Protein AF-A0AAV2X7N1-F1 (afdb_monomer)

Secondary structure (DSSP, 8-state):
-HHHHHHHHHHHT--PPP---HHHHHHHHHHB-TT-SSTTSBHHHHHHHHHHHSPPGGGS-SHHHHHHHHHHHHHHHHH-TTS-HHHHHHHHHHHHHHHHHTT--

Nearest PDB structures (foldseek):
  6ks8-assembly1_z  TM=6.909E-01  e=8.939E+00  Saccharomyces cerevisiae S288C
  5dlq-assembly2_A  TM=4.543E-01  e=7.579E+00  Mus musculus
  8oyw-assembly1_A  TM=2.649E-01  e=3.707E+00  synthetic construct

Solvent-accessible surface area (backbone atoms only — not comparable to full-atom values): 5936 Å² total; per-residue (Å²): 116,70,66,60,53,52,50,51,56,50,43,57,61,45,56,82,74,81,57,80,53,68,70,57,36,54,56,51,54,72,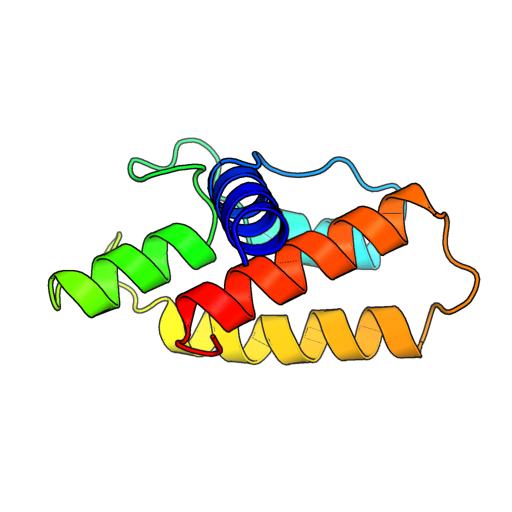41,34,50,87,87,48,93,50,82,47,18,36,44,34,46,44,25,41,48,26,74,74,68,72,51,54,64,93,81,45,78,38,58,67,57,42,55,54,47,40,51,53,40,50,54,48,50,71,76,40,82,82,53,56,71,61,42,50,52,44,45,53,45,52,36,51,37,30,40,43,39,75,66,51,125

Structure (mmCIF, N/CA/C/O backbone):
data_AF-A0AAV2X7N1-F1
#
_entry.id   AF-A0AAV2X7N1-F1
#
loop_
_atom_site.group_PDB
_atom_site.id
_atom_site.type_symbol
_atom_site.label_atom_id
_atom_site.label_alt_id
_atom_site.label_comp_id
_atom_site.label_asym_id
_atom_site.label_entity_id
_atom_site.label_seq_id
_atom_site.pdbx_PDB_ins_code
_atom_site.Cartn_x
_atom_site.Cartn_y
_atom_site.Cartn_z
_atom_site.occupancy
_atom_site.B_iso_or_equiv
_atom_site.auth_seq_id
_atom_site.auth_comp_id
_atom_site.auth_asym_id
_atom_site.auth_atom_id
_atom_site.pdbx_PDB_model_num
ATOM 1 N N . MET A 1 1 ? -12.887 15.901 -8.624 1.00 65.19 1 MET A N 1
ATOM 2 C CA . MET A 1 1 ? -13.299 15.475 -7.264 1.00 65.19 1 MET A CA 1
ATOM 3 C C . MET A 1 1 ? -13.983 14.106 -7.222 1.00 65.19 1 MET A C 1
ATOM 5 O O . MET A 1 1 ? -13.613 13.326 -6.361 1.00 65.19 1 MET A O 1
ATOM 9 N N . GLN A 1 2 ? -14.928 13.763 -8.112 1.00 78.50 2 GLN A N 1
ATOM 10 C CA . GLN A 1 2 ? -15.560 12.422 -8.100 1.00 78.50 2 GLN A CA 1
ATOM 11 C C . GLN A 1 2 ? -14.609 11.285 -8.529 1.00 78.50 2 GLN A C 1
ATOM 13 O O . GLN A 1 2 ? -14.627 10.216 -7.936 1.00 78.50 2 GLN A O 1
ATOM 18 N N . HIS A 1 3 ? -13.731 11.541 -9.503 1.00 80.56 3 HIS A N 1
ATOM 19 C CA . HIS A 1 3 ? -12.777 10.552 -10.022 1.00 80.56 3 HIS A CA 1
ATOM 20 C C . HIS A 1 3 ? -11.742 10.065 -8.993 1.00 80.56 3 HIS A C 1
ATOM 22 O O . HIS A 1 3 ? -11.501 8.869 -8.894 1.00 80.56 3 HIS A O 1
ATOM 28 N N . GLU A 1 4 ? -11.147 10.970 -8.210 1.00 83.50 4 GLU A N 1
ATOM 29 C CA . GLU A 1 4 ? -10.121 10.584 -7.227 1.00 83.50 4 GLU A CA 1
ATOM 30 C C . GLU A 1 4 ? -10.719 9.793 -6.061 1.00 83.50 4 GLU A C 1
ATOM 32 O O . GLU A 1 4 ? -10.199 8.740 -5.714 1.00 83.50 4 GLU A O 1
ATOM 37 N N . ARG A 1 5 ? -11.903 10.190 -5.573 1.00 85.56 5 ARG A N 1
ATOM 38 C CA . ARG A 1 5 ? -12.646 9.395 -4.584 1.00 85.56 5 ARG A CA 1
ATOM 39 C C . ARG A 1 5 ? -12.951 7.986 -5.079 1.00 85.56 5 ARG A C 1
ATOM 41 O O . ARG A 1 5 ? -12.795 7.030 -4.331 1.00 85.56 5 ARG A O 1
ATOM 48 N N . TYR A 1 6 ? -13.350 7.856 -6.343 1.00 88.06 6 TYR A N 1
ATOM 49 C CA . TYR A 1 6 ? -13.605 6.548 -6.934 1.00 88.06 6 TYR A CA 1
ATOM 50 C C . TYR A 1 6 ? -12.343 5.672 -6.951 1.00 88.06 6 TYR A C 1
ATOM 52 O O . TYR A 1 6 ? -12.408 4.498 -6.596 1.00 88.06 6 TYR A O 1
ATOM 60 N N . LYS A 1 7 ? -11.177 6.236 -7.288 1.00 90.19 7 LYS A N 1
ATOM 61 C CA . LYS A 1 7 ? -9.905 5.501 -7.205 1.00 90.19 7 LYS A CA 1
ATOM 62 C C . LYS A 1 7 ? -9.568 5.086 -5.778 1.00 90.19 7 LYS A C 1
ATOM 64 O O . LYS A 1 7 ? -9.121 3.963 -5.578 1.00 90.19 7 LYS A O 1
ATOM 69 N N . ASP A 1 8 ? -9.787 5.955 -4.798 1.00 90.56 8 ASP A N 1
ATOM 70 C CA . ASP A 1 8 ? -9.518 5.633 -3.395 1.00 90.56 8 ASP A CA 1
ATOM 71 C C . ASP A 1 8 ? -10.404 4.490 -2.895 1.00 90.56 8 ASP A C 1
ATOM 73 O O . ASP A 1 8 ? -9.917 3.571 -2.242 1.00 90.56 8 ASP A O 1
ATOM 77 N N . GLU A 1 9 ? -11.684 4.487 -3.271 1.00 90.81 9 GLU A N 1
ATOM 78 C CA . GLU A 1 9 ? -12.595 3.381 -2.968 1.00 90.81 9 GLU A CA 1
ATOM 79 C C . GLU A 1 9 ? -12.152 2.067 -3.623 1.00 90.81 9 GLU A C 1
ATOM 81 O O . GLU A 1 9 ? -12.279 0.999 -3.017 1.00 90.81 9 GLU A O 1
ATOM 86 N N . LEU A 1 10 ? -11.634 2.125 -4.854 1.00 92.69 10 LEU A N 1
ATOM 87 C CA . LEU A 1 10 ? -11.089 0.951 -5.534 1.00 92.69 10 LEU A CA 1
ATOM 88 C C . LEU A 1 10 ? -9.826 0.432 -4.845 1.00 92.69 10 LEU A C 1
ATOM 90 O O . LEU A 1 10 ? -9.712 -0.775 -4.646 1.00 92.69 10 LEU A O 1
ATOM 94 N N . ARG A 1 11 ? -8.911 1.322 -4.444 1.00 93.25 11 ARG A N 1
ATOM 95 C CA . ARG A 1 11 ? -7.692 0.960 -3.701 1.00 93.25 11 ARG A CA 1
ATOM 96 C C . ARG A 1 11 ? -8.026 0.310 -2.368 1.00 93.25 11 ARG A C 1
ATOM 98 O O . ARG A 1 11 ? -7.483 -0.743 -2.063 1.00 93.25 11 ARG A O 1
ATOM 105 N N . GLN A 1 12 ? -8.985 0.870 -1.638 1.00 91.31 12 GLN A N 1
ATOM 106 C CA . GLN A 1 12 ? -9.433 0.308 -0.369 1.00 91.31 12 GLN A CA 1
ATOM 107 C C . GLN A 1 12 ? -9.994 -1.117 -0.527 1.00 91.31 12 GLN A C 1
ATOM 109 O O . GLN A 1 12 ? -9.788 -1.975 0.326 1.00 91.31 12 GLN A O 1
ATOM 114 N N . LYS A 1 13 ? -10.717 -1.385 -1.620 1.00 90.25 13 LYS A N 1
ATOM 115 C CA . LYS A 1 13 ? -11.287 -2.712 -1.913 1.00 90.25 13 LYS A CA 1
ATOM 116 C C . LYS A 1 13 ? -10.294 -3.657 -2.592 1.00 90.25 13 LYS A C 1
ATOM 118 O O . LYS A 1 13 ? -10.641 -4.811 -2.848 1.00 90.25 13 LYS A O 1
ATOM 123 N N . MET A 1 14 ? -9.092 -3.184 -2.915 1.00 90.50 14 MET A N 1
ATOM 124 C CA . MET A 1 14 ? -8.094 -3.961 -3.630 1.00 90.50 14 MET A CA 1
ATOM 125 C C . MET A 1 14 ? -7.596 -5.097 -2.736 1.00 90.50 14 MET A C 1
ATOM 127 O O . MET A 1 14 ? -7.050 -4.877 -1.654 1.00 90.50 14 MET A O 1
ATOM 131 N N . GLY A 1 15 ? -7.776 -6.330 -3.209 1.00 89.75 15 GLY A N 1
ATOM 132 C CA . GLY A 1 15 ? -7.128 -7.489 -2.609 1.00 89.75 15 GLY A CA 1
ATOM 133 C C . GLY A 1 15 ? -5.607 -7.407 -2.742 1.00 89.75 15 GLY A C 1
ATOM 134 O O . GLY A 1 15 ? -5.057 -6.476 -3.326 1.00 89.75 15 GLY A O 1
ATOM 135 N N . LYS A 1 16 ? -4.912 -8.411 -2.216 1.00 93.25 16 LYS A N 1
ATOM 136 C CA . LYS A 1 16 ? -3.458 -8.497 -2.342 1.00 93.25 16 LYS A CA 1
ATOM 137 C C . LYS A 1 16 ? -3.040 -8.443 -3.826 1.00 93.25 16 LYS A C 1
ATOM 139 O O . LYS A 1 16 ? -3.446 -9.341 -4.567 1.00 93.25 16 LYS A O 1
ATOM 144 N N . PRO A 1 17 ? -2.256 -7.441 -4.262 1.00 93.69 17 PRO A N 1
ATOM 145 C CA . PRO A 1 17 ? -1.807 -7.365 -5.645 1.00 93.69 17 PRO A CA 1
ATOM 146 C C . PRO A 1 17 ? -0.788 -8.467 -5.948 1.00 93.69 17 PRO A C 1
ATOM 148 O O . PRO A 1 17 ? -0.030 -8.886 -5.069 1.00 93.69 17 PRO A O 1
ATOM 151 N N . ASP A 1 18 ? -0.775 -8.920 -7.200 1.00 93.25 18 ASP A N 1
ATOM 152 C CA . ASP A 1 18 ? 0.254 -9.825 -7.705 1.00 93.25 18 ASP A CA 1
ATOM 153 C C . ASP A 1 18 ? 1.462 -9.014 -8.180 1.00 93.25 18 ASP A C 1
ATOM 155 O O . ASP A 1 18 ? 1.299 -8.012 -8.880 1.00 93.25 18 ASP A O 1
ATOM 159 N N . VAL A 1 19 ? 2.657 -9.419 -7.753 1.00 96.44 19 VAL A N 1
ATOM 160 C CA . VAL A 1 19 ? 3.912 -8.702 -8.011 1.00 96.44 19 VAL A CA 1
ATOM 161 C C . VAL A 1 19 ? 5.039 -9.683 -8.301 1.00 96.44 19 VAL A C 1
ATOM 163 O O . VAL A 1 19 ? 5.102 -10.772 -7.723 1.00 96.44 19 VAL A O 1
ATOM 166 N N . THR A 1 20 ? 5.943 -9.289 -9.194 1.00 96.06 20 THR A N 1
ATOM 167 C CA . THR A 1 20 ? 7.037 -10.136 -9.682 1.00 96.06 20 THR A CA 1
ATOM 168 C C . THR A 1 20 ? 8.360 -9.876 -8.972 1.00 96.06 20 THR A C 1
ATOM 170 O O . THR A 1 20 ? 9.122 -10.818 -8.744 1.00 96.06 20 THR A O 1
ATOM 173 N N . ASP A 1 21 ? 8.631 -8.628 -8.575 1.00 97.75 21 ASP A N 1
ATOM 174 C CA . ASP A 1 21 ? 9.812 -8.291 -7.782 1.00 97.75 21 ASP A CA 1
ATOM 175 C C . ASP A 1 21 ? 9.750 -8.932 -6.390 1.00 97.75 21 ASP A C 1
ATOM 177 O O . ASP A 1 21 ? 8.780 -8.775 -5.646 1.00 97.75 21 ASP A O 1
ATOM 181 N N . SER A 1 22 ? 10.807 -9.649 -6.010 1.00 96.62 22 SER A N 1
ATOM 182 C CA . SER A 1 22 ? 10.840 -10.415 -4.762 1.00 96.62 22 SER A CA 1
ATOM 183 C C . SER A 1 22 ? 10.848 -9.526 -3.516 1.00 96.62 22 SER A C 1
ATOM 185 O O . SER A 1 22 ? 10.233 -9.882 -2.509 1.00 96.62 22 SER A O 1
ATOM 187 N N . ASN A 1 23 ? 11.491 -8.355 -3.575 1.00 96.38 23 ASN A N 1
ATOM 188 C CA . ASN A 1 23 ? 11.502 -7.412 -2.458 1.00 96.38 23 ASN A CA 1
ATOM 189 C C . ASN A 1 23 ? 10.122 -6.782 -2.271 1.00 96.38 23 ASN A C 1
ATOM 191 O O . ASN A 1 23 ? 9.614 -6.750 -1.148 1.00 96.38 23 ASN A O 1
ATOM 195 N N . LEU A 1 24 ? 9.488 -6.349 -3.364 1.00 97.75 24 LEU A N 1
ATOM 196 C CA . LEU A 1 24 ? 8.119 -5.849 -3.329 1.00 97.75 24 LEU A CA 1
ATOM 197 C C . LEU A 1 24 ? 7.160 -6.926 -2.833 1.00 97.75 24 LEU A C 1
ATOM 199 O O . LEU A 1 24 ? 6.327 -6.657 -1.972 1.00 97.75 24 LEU A O 1
ATOM 203 N N . LYS A 1 25 ? 7.314 -8.165 -3.305 1.00 96.88 25 LYS A N 1
ATOM 204 C CA . LYS A 1 25 ? 6.495 -9.291 -2.862 1.00 96.88 25 LYS A CA 1
ATOM 205 C C . LYS A 1 25 ? 6.545 -9.471 -1.350 1.00 96.88 25 LYS A C 1
ATOM 207 O O . LYS A 1 25 ? 5.499 -9.648 -0.739 1.00 96.88 25 LYS A O 1
ATOM 212 N N . ASN A 1 26 ? 7.722 -9.378 -0.735 1.00 96.12 26 ASN A N 1
ATOM 213 C CA . ASN A 1 26 ? 7.853 -9.491 0.719 1.00 96.12 26 ASN A CA 1
ATOM 214 C C . ASN A 1 26 ? 7.120 -8.359 1.457 1.00 96.12 26 ASN A C 1
ATOM 216 O O . ASN A 1 26 ? 6.457 -8.611 2.464 1.00 96.12 26 ASN A O 1
ATOM 220 N N . ILE A 1 27 ? 7.194 -7.130 0.936 1.00 96.62 27 ILE A N 1
ATOM 221 C CA . ILE A 1 27 ? 6.451 -5.982 1.475 1.00 96.62 27 ILE A CA 1
ATOM 222 C C . ILE A 1 27 ? 4.937 -6.229 1.376 1.00 96.62 27 ILE A C 1
ATOM 224 O O . ILE A 1 27 ? 4.213 -6.091 2.363 1.00 96.62 27 ILE A O 1
ATOM 228 N N . ILE A 1 28 ? 4.456 -6.638 0.200 1.00 96.25 28 ILE A N 1
ATOM 229 C CA . ILE A 1 28 ? 3.037 -6.915 -0.052 1.00 96.25 28 ILE A CA 1
ATOM 230 C C . ILE A 1 28 ? 2.539 -8.094 0.796 1.00 96.25 28 ILE A C 1
ATOM 232 O O . ILE A 1 28 ? 1.461 -8.026 1.382 1.00 96.25 28 ILE A O 1
ATOM 236 N N . ASP A 1 29 ? 3.317 -9.166 0.911 1.00 94.00 29 ASP A N 1
ATOM 237 C CA . ASP A 1 29 ? 2.974 -10.336 1.718 1.00 94.00 29 ASP A CA 1
ATOM 238 C C . ASP A 1 29 ? 2.780 -9.975 3.200 1.00 94.00 29 ASP A C 1
ATOM 240 O O . ASP A 1 29 ? 1.867 -10.503 3.832 1.00 94.00 29 ASP A O 1
ATOM 244 N N . ASP A 1 30 ? 3.586 -9.066 3.759 1.00 93.50 30 ASP A N 1
ATOM 245 C CA . ASP A 1 30 ? 3.418 -8.646 5.154 1.00 93.50 30 ASP A CA 1
ATOM 246 C C . ASP A 1 30 ? 2.250 -7.660 5.340 1.00 93.50 30 ASP A C 1
ATOM 248 O O . ASP A 1 30 ? 1.615 -7.627 6.402 1.00 93.50 30 ASP A O 1
ATOM 252 N N . LEU A 1 31 ? 1.930 -6.865 4.316 1.00 93.94 31 LEU A N 1
ATOM 253 C CA . LEU A 1 31 ? 0.820 -5.910 4.349 1.00 93.94 31 LEU A CA 1
ATOM 254 C C . LEU A 1 31 ? -0.561 -6.567 4.247 1.00 93.94 31 LEU A C 1
ATOM 256 O O . LEU A 1 31 ? -1.529 -5.971 4.731 1.00 93.94 31 LEU A O 1
ATOM 260 N N . TYR A 1 32 ? -0.650 -7.774 3.684 1.00 92.62 32 TYR A N 1
ATOM 261 C CA . TYR A 1 32 ? -1.901 -8.503 3.467 1.00 92.62 32 TYR A CA 1
ATOM 262 C C . TYR A 1 32 ? -1.911 -9.837 4.212 1.00 92.62 32 TYR A C 1
ATOM 264 O O . TYR A 1 32 ? -1.158 -10.758 3.896 1.00 92.62 32 TYR A O 1
ATOM 272 N N . ARG A 1 33 ? -2.822 -9.989 5.178 1.00 81.75 33 ARG A N 1
ATOM 273 C CA . ARG A 1 33 ? -2.949 -11.249 5.923 1.00 81.75 33 ARG A CA 1
ATOM 274 C C . ARG A 1 33 ? -3.914 -12.214 5.229 1.00 81.75 33 ARG A C 1
ATOM 276 O O . ARG A 1 33 ? -5.033 -11.812 4.909 1.00 81.75 33 ARG A O 1
ATOM 283 N N . PRO A 1 34 ? -3.561 -13.505 5.089 1.00 70.69 34 PRO A N 1
ATOM 284 C CA . PRO A 1 34 ? -4.547 -14.511 4.719 1.00 70.69 34 PRO A CA 1
ATOM 285 C C . PRO A 1 34 ? -5.618 -14.612 5.819 1.00 70.69 34 PRO A C 1
ATOM 287 O O . PRO A 1 34 ? -5.298 -14.592 7.009 1.00 70.69 34 PRO A O 1
ATOM 290 N N . ASN A 1 35 ? -6.888 -14.737 5.419 1.00 70.31 35 ASN A N 1
ATOM 291 C CA . ASN A 1 35 ? -8.053 -14.896 6.308 1.00 70.31 35 ASN A CA 1
ATOM 292 C C . ASN A 1 35 ? -8.340 -13.711 7.248 1.00 70.31 35 ASN A C 1
ATOM 294 O O . ASN A 1 35 ? -8.806 -13.898 8.377 1.00 70.31 35 ASN A O 1
ATOM 298 N N . ALA A 1 36 ? -8.056 -12.485 6.814 1.00 70.12 36 ALA A N 1
ATOM 299 C CA . ALA A 1 36 ? -8.435 -11.311 7.585 1.00 70.12 36 ALA A CA 1
ATOM 300 C C . ALA A 1 36 ? -9.961 -11.215 7.771 1.00 70.12 36 ALA A C 1
ATOM 302 O O . ALA A 1 36 ? -10.739 -11.542 6.879 1.00 70.12 36 ALA A O 1
ATOM 303 N N . LYS A 1 37 ? -10.383 -10.746 8.950 1.00 67.50 37 LYS A N 1
ATOM 304 C CA . LYS A 1 37 ? -11.802 -10.616 9.328 1.00 67.50 37 LYS A CA 1
ATOM 305 C C . LYS A 1 37 ? -12.412 -9.256 8.970 1.00 67.50 37 LYS A C 1
ATOM 307 O O . LYS A 1 37 ? -13.606 -9.064 9.170 1.00 67.50 37 LYS A O 1
ATOM 312 N N . VAL A 1 38 ? -11.594 -8.311 8.503 1.00 68.00 38 VAL A N 1
ATOM 313 C CA . VAL A 1 38 ? -11.977 -6.914 8.258 1.00 68.00 38 VAL A CA 1
ATOM 314 C C . VAL A 1 38 ? -11.504 -6.494 6.868 1.00 68.00 38 VAL A C 1
ATOM 316 O O . VAL A 1 38 ? -10.323 -6.640 6.551 1.00 68.00 38 VAL A O 1
ATOM 319 N N . GLY A 1 39 ? -12.430 -5.951 6.073 1.00 78.81 39 GLY A N 1
ATOM 320 C CA . GLY A 1 39 ? -12.147 -5.340 4.772 1.00 78.81 39 GLY A CA 1
ATOM 321 C C . GLY A 1 39 ? -11.499 -6.286 3.757 1.00 78.81 39 GLY A C 1
ATOM 322 O O . GLY A 1 39 ? -11.839 -7.465 3.677 1.00 78.81 39 GLY A O 1
ATOM 323 N N . SER A 1 40 ? -10.554 -5.748 2.989 1.00 80.31 40 SER A N 1
ATOM 324 C CA . SER A 1 40 ? -9.706 -6.449 2.011 1.00 80.31 40 SER A CA 1
ATOM 325 C C . SER A 1 40 ? -8.647 -7.360 2.649 1.00 80.31 40 SER A C 1
ATOM 327 O O . SER A 1 40 ? -7.973 -8.126 1.959 1.00 80.31 40 SER A O 1
ATOM 329 N N . GLY A 1 41 ? -8.467 -7.260 3.968 1.00 83.12 41 GLY A N 1
ATOM 330 C CA . GLY A 1 41 ? -7.371 -7.886 4.699 1.00 83.12 41 GLY A CA 1
ATOM 331 C C . GLY A 1 41 ? -6.032 -7.166 4.612 1.00 83.12 41 GLY A C 1
ATOM 332 O O . GLY A 1 41 ? -5.014 -7.722 5.041 1.00 83.12 41 GLY A O 1
ATOM 333 N N . SER A 1 42 ? -6.038 -5.937 4.093 1.00 90.81 42 SER A N 1
ATOM 334 C CA . SER A 1 42 ? -4.886 -5.048 4.090 1.00 90.81 42 SER A CA 1
ATOM 335 C C . SER A 1 42 ? -4.634 -4.428 5.469 1.00 90.81 42 SER A C 1
ATOM 337 O O . SER A 1 42 ? -5.525 -4.265 6.310 1.00 90.81 42 SER A O 1
ATOM 339 N N . THR A 1 43 ? -3.390 -4.014 5.690 1.00 92.94 43 THR A N 1
ATOM 340 C CA . THR A 1 43 ? -3.013 -3.189 6.845 1.00 92.94 43 THR A CA 1
ATOM 341 C C . THR A 1 43 ? -3.738 -1.837 6.833 1.00 92.94 43 THR A C 1
ATOM 343 O O . THR A 1 43 ? -4.042 -1.311 7.901 1.00 92.94 43 THR A O 1
ATOM 346 N N . ALA A 1 44 ? -4.070 -1.291 5.660 1.00 94.06 44 ALA A N 1
ATOM 3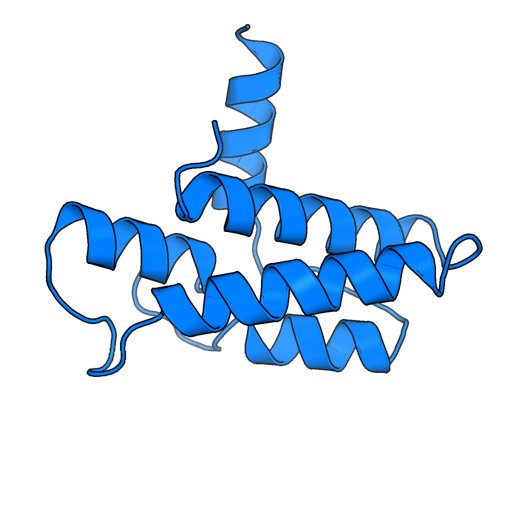47 C CA . ALA A 1 44 ? -4.781 -0.020 5.543 1.00 94.06 44 ALA A CA 1
ATOM 348 C C . ALA A 1 44 ? -6.208 -0.105 6.115 1.00 94.06 44 ALA A C 1
ATOM 350 O O . ALA A 1 44 ? -6.628 0.774 6.867 1.00 94.06 44 ALA A O 1
ATOM 351 N N . ASP A 1 45 ? -6.937 -1.191 5.839 1.00 92.19 45 ASP A N 1
ATOM 352 C CA . ASP A 1 45 ? -8.269 -1.406 6.415 1.00 92.19 45 ASP A CA 1
ATOM 353 C C . ASP A 1 45 ? -8.224 -1.622 7.926 1.00 92.19 45 ASP A C 1
ATOM 355 O O . ASP A 1 45 ? -9.079 -1.102 8.647 1.00 92.19 45 ASP A O 1
ATOM 359 N N . ALA A 1 46 ? -7.201 -2.323 8.424 1.00 91.81 46 ALA A N 1
ATOM 360 C CA . ALA A 1 46 ? -6.982 -2.436 9.861 1.00 91.81 46 ALA A CA 1
ATOM 361 C C . ALA A 1 46 ? -6.754 -1.053 10.492 1.00 91.81 46 ALA A C 1
ATOM 363 O O . ALA A 1 46 ? -7.416 -0.726 11.469 1.00 91.81 46 ALA A O 1
ATOM 364 N N . VAL A 1 47 ? -5.908 -0.201 9.902 1.00 93.38 47 VAL A N 1
ATOM 365 C CA . VAL A 1 47 ? -5.692 1.175 10.385 1.00 93.38 47 VAL A CA 1
ATOM 366 C C . VAL A 1 47 ? -6.989 1.979 10.408 1.00 93.38 47 VAL A C 1
ATOM 368 O O . VAL A 1 47 ? -7.291 2.608 11.419 1.00 93.38 47 VAL A O 1
ATOM 371 N N . ARG A 1 48 ? -7.790 1.936 9.336 1.00 93.38 48 ARG A N 1
ATOM 372 C CA . ARG A 1 48 ? -9.083 2.639 9.297 1.00 93.38 48 ARG A CA 1
ATOM 373 C C . ARG A 1 48 ? -10.014 2.173 10.413 1.00 93.38 48 ARG A C 1
ATOM 375 O O . ARG A 1 48 ? -10.626 3.010 11.070 1.00 93.38 48 ARG A O 1
ATOM 382 N N . TYR A 1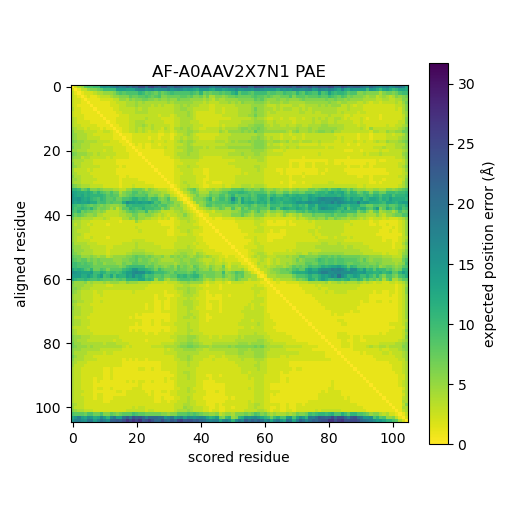 49 ? -10.099 0.861 10.645 1.00 91.69 49 TYR A N 1
ATOM 383 C CA . TYR A 1 49 ? -10.896 0.298 11.736 1.00 91.69 49 TYR A CA 1
ATOM 384 C C . TYR A 1 49 ? -10.398 0.777 13.104 1.00 91.69 49 TYR A C 1
ATOM 386 O O . TYR A 1 49 ? -11.196 1.241 13.918 1.00 91.69 49 TYR A O 1
ATOM 394 N N . GLU A 1 50 ? -9.089 0.712 13.350 1.00 91.69 50 GLU A N 1
ATOM 395 C CA . GLU A 1 50 ? -8.487 1.113 14.627 1.00 91.69 50 GLU A CA 1
ATOM 396 C C . GLU A 1 50 ? -8.679 2.600 14.918 1.00 91.69 50 GLU A C 1
ATOM 398 O O . GLU A 1 50 ? -9.006 2.971 16.043 1.00 91.69 50 GLU A O 1
ATOM 403 N N . LEU A 1 51 ? -8.524 3.457 13.907 1.00 90.81 51 LEU A N 1
ATOM 404 C CA . LEU A 1 51 ? -8.740 4.895 14.050 1.00 90.81 51 LEU A CA 1
ATOM 405 C C . LEU A 1 51 ? -10.221 5.244 14.248 1.00 90.81 51 LEU A C 1
ATOM 407 O O . LEU A 1 51 ? -10.526 6.190 14.969 1.00 90.81 51 LEU A O 1
ATOM 411 N N . ALA A 1 52 ? -11.138 4.493 13.631 1.00 90.06 52 ALA A 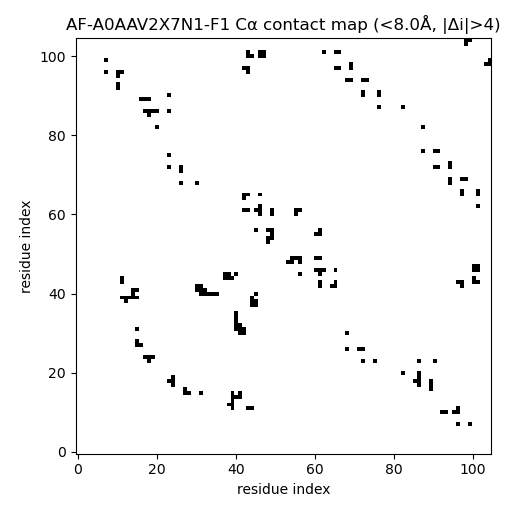N 1
ATOM 412 C CA . ALA A 1 52 ? -12.575 4.732 13.754 1.00 90.06 52 ALA A CA 1
ATOM 413 C C . ALA A 1 52 ? -13.160 4.241 15.088 1.00 90.06 52 ALA A C 1
ATOM 415 O O . ALA A 1 52 ? -14.079 4.861 15.618 1.00 90.06 52 ALA A O 1
ATOM 416 N N . THR A 1 53 ? -12.658 3.122 15.616 1.00 89.94 53 THR A N 1
ATOM 417 C CA . THR A 1 53 ? -13.234 2.445 16.793 1.00 89.94 53 THR A CA 1
ATOM 418 C C . THR A 1 53 ? -12.420 2.639 18.070 1.00 89.94 53 THR A C 1
ATOM 420 O O . THR A 1 53 ? -12.953 2.489 19.166 1.00 89.94 53 THR A O 1
ATOM 423 N N . GLY A 1 54 ? -11.125 2.944 17.950 1.00 86.56 54 GLY A N 1
ATOM 424 C CA . GLY A 1 54 ? -10.166 2.883 19.055 1.00 86.56 54 GLY A CA 1
ATOM 425 C C . GLY A 1 54 ? -9.757 1.456 19.454 1.00 86.56 54 GLY A C 1
ATOM 426 O O . GLY A 1 54 ? -8.895 1.287 20.319 1.00 86.56 54 GLY A O 1
ATOM 427 N N . GLU A 1 55 ? -10.335 0.421 18.838 1.00 87.12 55 GLU A N 1
ATOM 428 C CA . GLU A 1 55 ? -10.032 -0.983 19.115 1.00 87.12 55 GLU A CA 1
ATOM 429 C C . GLU A 1 55 ? -8.910 -1.499 18.217 1.00 87.12 55 GLU A C 1
ATOM 431 O O . GLU A 1 55 ? -8.852 -1.161 17.043 1.00 87.12 55 GLU A O 1
ATOM 436 N N . LYS A 1 56 ? -8.049 -2.384 18.733 1.00 84.75 56 LYS A N 1
ATOM 437 C CA . LYS A 1 56 ? -6.952 -2.993 17.960 1.00 84.75 56 LYS A CA 1
ATOM 438 C C . LYS A 1 56 ? -7.404 -4.253 17.231 1.00 84.75 56 LYS A C 1
ATOM 440 O O . LYS A 1 56 ? -7.911 -5.184 17.862 1.00 84.75 56 LYS A O 1
ATOM 445 N N . VAL A 1 57 ? -7.101 -4.364 15.939 1.00 81.25 57 VAL A N 1
ATOM 446 C CA . VAL A 1 57 ? -7.380 -5.595 15.184 1.00 81.25 57 VAL A CA 1
ATOM 447 C C . VAL A 1 57 ? -6.361 -6.669 15.586 1.00 81.25 57 VAL A C 1
ATOM 449 O O . VAL A 1 57 ? -5.154 -6.471 15.512 1.00 81.25 57 VAL A O 1
ATOM 452 N N . GLY A 1 58 ? -6.814 -7.828 16.071 1.00 74.62 58 GLY A N 1
ATOM 453 C CA . GLY A 1 58 ? -5.905 -8.920 16.464 1.00 74.62 58 GLY A CA 1
ATOM 454 C C . GLY A 1 58 ? -4.938 -8.576 17.612 1.00 74.62 58 GLY A C 1
ATOM 455 O O . GLY A 1 58 ? -3.880 -9.195 17.727 1.00 74.62 58 GLY A O 1
ATOM 456 N N . GLY A 1 59 ? -5.272 -7.580 18.444 1.00 72.44 59 GLY A N 1
ATOM 457 C CA . GLY A 1 59 ? -4.516 -7.212 19.648 1.00 72.44 59 GLY A CA 1
ATOM 458 C C . GLY A 1 59 ? -3.235 -6.398 19.417 1.00 72.44 59 GLY A C 1
ATOM 459 O O . GLY A 1 59 ? -2.545 -6.074 20.384 1.00 72.44 59 GLY A O 1
ATOM 460 N N . ARG A 1 60 ? -2.905 -6.029 18.172 1.00 77.00 60 ARG A N 1
ATOM 461 C CA . ARG A 1 60 ? -1.740 -5.190 17.829 1.00 77.00 60 ARG A CA 1
ATOM 462 C C . ARG A 1 60 ? -2.198 -3.958 17.063 1.00 77.00 60 ARG A C 1
ATOM 464 O O . ARG A 1 60 ? -3.121 -4.070 16.277 1.00 77.00 60 ARG A O 1
ATOM 471 N N . GLY A 1 61 ? -1.549 -2.816 17.294 1.00 77.19 61 GLY A N 1
ATOM 472 C CA . GLY A 1 61 ? -1.819 -1.599 16.526 1.00 77.19 61 GLY A CA 1
ATOM 473 C C . GLY A 1 61 ? -1.163 -1.656 15.146 1.00 77.19 61 GLY A C 1
ATOM 474 O O . GLY A 1 61 ? -0.001 -2.050 15.032 1.00 77.19 61 GLY A O 1
ATOM 475 N N . HIS A 1 62 ? -1.893 -1.245 14.117 1.00 91.62 62 HIS A N 1
ATOM 476 C CA . HIS A 1 62 ? -1.488 -1.261 12.713 1.00 91.62 62 HIS A CA 1
ATOM 477 C C . HIS A 1 62 ? -0.974 0.098 12.217 1.00 91.62 62 HIS A C 1
ATOM 479 O O . HIS A 1 62 ? -0.307 0.144 11.188 1.00 91.62 62 HIS A O 1
ATOM 485 N N . VAL A 1 63 ? -1.205 1.190 12.958 1.00 92.12 63 VAL A N 1
ATOM 486 C CA . VAL A 1 63 ? -0.774 2.553 12.576 1.00 92.12 63 VAL A CA 1
ATOM 487 C C . VAL A 1 63 ? 0.740 2.647 12.361 1.00 92.12 63 VAL A C 1
ATOM 489 O O . VAL A 1 63 ? 1.178 3.104 11.309 1.00 92.12 63 VAL A O 1
ATOM 492 N N . LEU A 1 64 ? 1.547 2.174 13.320 1.00 91.75 64 LEU A N 1
ATOM 493 C CA . LEU A 1 64 ? 3.015 2.205 13.204 1.00 91.75 64 LEU A CA 1
ATOM 494 C C . LEU A 1 64 ? 3.495 1.377 12.007 1.00 91.75 64 LEU A C 1
ATOM 496 O O . LEU A 1 64 ? 4.303 1.842 11.210 1.00 91.75 64 LEU A O 1
ATOM 500 N N . LYS A 1 65 ? 2.913 0.186 11.825 1.00 92.19 65 LYS A N 1
ATOM 501 C CA . LYS A 1 65 ? 3.212 -0.681 10.682 1.00 92.19 65 LYS A CA 1
ATOM 502 C C . LYS A 1 65 ? 2.902 0.017 9.352 1.00 92.19 65 LYS A C 1
ATOM 504 O O . LYS A 1 65 ? 3.722 -0.023 8.443 1.00 92.19 65 LYS A O 1
ATOM 509 N N . ALA A 1 66 ? 1.757 0.687 9.234 1.00 95.00 66 ALA A N 1
ATOM 510 C CA . ALA A 1 66 ? 1.408 1.437 8.030 1.00 95.00 66 ALA A CA 1
ATOM 511 C C . ALA A 1 66 ? 2.380 2.595 7.753 1.00 95.00 66 ALA A C 1
ATOM 513 O O . ALA A 1 66 ? 2.737 2.821 6.597 1.00 95.00 66 ALA A O 1
ATOM 514 N N . GLN A 1 67 ? 2.846 3.301 8.787 1.00 95.38 67 GLN A N 1
ATOM 515 C CA . GLN A 1 67 ? 3.837 4.370 8.630 1.00 95.38 67 GLN A CA 1
ATOM 516 C C . GLN A 1 67 ? 5.178 3.830 8.126 1.00 95.38 67 GLN A C 1
ATOM 518 O O . GLN A 1 67 ? 5.755 4.390 7.195 1.00 95.38 67 GLN A O 1
ATOM 523 N N . ASP A 1 68 ? 5.656 2.727 8.699 1.00 95.94 68 ASP A N 1
ATOM 524 C CA . ASP A 1 68 ? 6.921 2.117 8.290 1.00 95.94 68 ASP A CA 1
ATOM 525 C C . ASP A 1 68 ? 6.855 1.597 6.850 1.00 95.94 68 ASP A C 1
ATOM 527 O O . ASP A 1 68 ? 7.755 1.862 6.052 1.00 95.94 68 ASP A O 1
ATOM 531 N N . TYR A 1 69 ? 5.752 0.948 6.472 1.00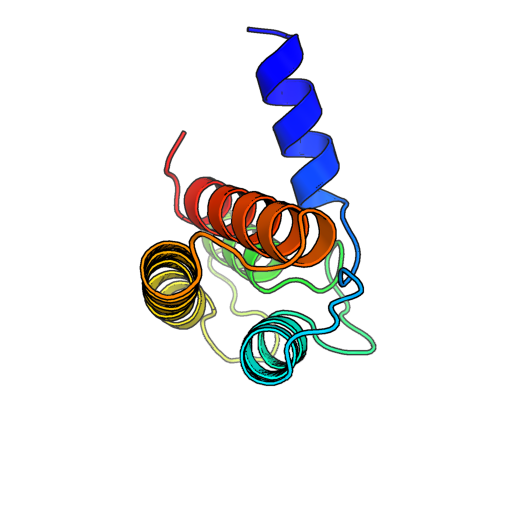 97.06 69 TYR A N 1
ATOM 532 C CA . TYR A 1 69 ? 5.579 0.451 5.108 1.00 97.06 69 TYR A CA 1
ATOM 533 C C . TYR A 1 69 ? 5.289 1.536 4.073 1.00 97.06 69 TYR A C 1
ATOM 535 O O . TYR A 1 69 ? 5.661 1.363 2.916 1.00 97.06 69 TYR A O 1
ATOM 543 N N . THR A 1 70 ? 4.715 2.674 4.471 1.00 97.38 70 THR A N 1
ATOM 544 C CA . THR A 1 70 ? 4.644 3.865 3.608 1.00 97.38 70 THR A CA 1
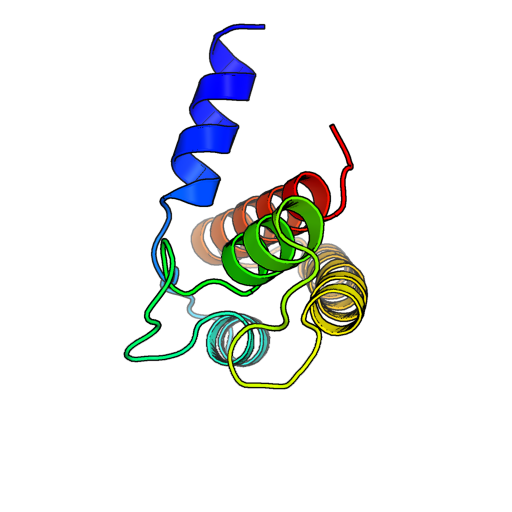ATOM 545 C C . THR A 1 70 ? 6.053 4.293 3.192 1.00 97.38 70 THR A C 1
ATOM 547 O O . THR A 1 70 ? 6.308 4.513 2.010 1.00 97.38 70 THR A O 1
ATOM 550 N N . ARG A 1 71 ? 6.999 4.348 4.143 1.00 97.69 71 ARG A N 1
ATOM 551 C CA . ARG A 1 71 ? 8.402 4.672 3.839 1.00 97.69 71 ARG A CA 1
ATOM 552 C C . ARG A 1 71 ? 9.059 3.582 2.994 1.00 97.69 71 ARG A C 1
ATOM 554 O O . ARG A 1 71 ? 9.703 3.897 2.006 1.00 97.69 71 ARG A O 1
ATOM 561 N N . ALA A 1 72 ? 8.853 2.309 3.335 1.00 97.75 72 ALA A N 1
ATOM 562 C CA . ALA A 1 72 ? 9.449 1.196 2.596 1.00 97.75 72 ALA A CA 1
ATOM 563 C C . ALA A 1 72 ? 8.984 1.128 1.129 1.00 97.75 72 ALA A C 1
ATOM 565 O O . ALA A 1 72 ? 9.792 0.851 0.245 1.00 97.75 72 ALA A O 1
ATOM 566 N N . LEU A 1 73 ? 7.701 1.393 0.859 1.00 98.19 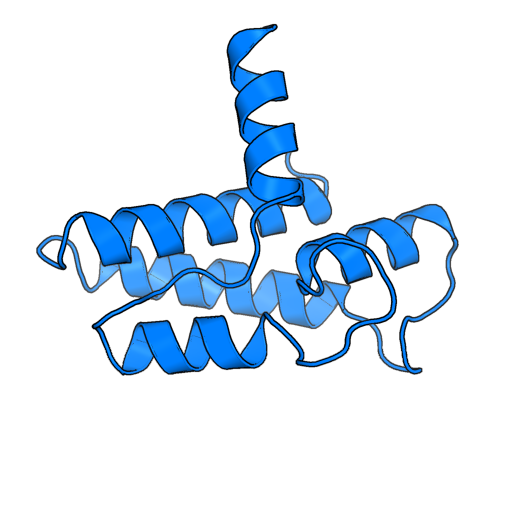73 LEU A N 1
ATOM 567 C CA . LEU A 1 73 ? 7.161 1.436 -0.502 1.00 98.19 73 LEU A CA 1
ATOM 568 C C . LEU A 1 73 ? 7.681 2.643 -1.285 1.00 98.19 73 LEU A C 1
ATOM 570 O O . LEU A 1 73 ? 8.036 2.485 -2.450 1.00 98.19 73 LEU A O 1
ATOM 574 N N . GLN A 1 74 ? 7.772 3.817 -0.650 1.00 98.25 74 GLN A N 1
ATOM 575 C CA . GLN A 1 74 ? 8.372 4.995 -1.279 1.00 98.25 74 GLN A CA 1
ATOM 576 C C . GLN A 1 74 ? 9.840 4.729 -1.642 1.00 98.25 74 GLN A C 1
ATOM 578 O O . GLN A 1 74 ? 10.228 4.896 -2.794 1.00 98.25 74 GLN A O 1
ATOM 583 N N . ASP A 1 75 ? 10.624 4.205 -0.698 1.00 98.38 75 ASP A N 1
ATOM 584 C CA . ASP A 1 75 ? 12.019 3.825 -0.925 1.00 98.38 75 ASP A CA 1
ATOM 585 C C . ASP A 1 75 ? 12.161 2.790 -2.048 1.00 98.38 75 ASP A C 1
ATOM 587 O O . ASP A 1 75 ? 13.119 2.836 -2.823 1.00 98.38 75 ASP A O 1
ATOM 591 N N . TRP A 1 76 ? 11.244 1.820 -2.120 1.00 98.44 76 TRP A N 1
ATOM 592 C CA . TRP A 1 76 ? 11.250 0.818 -3.180 1.00 98.44 76 TRP A CA 1
ATOM 593 C C . TRP A 1 76 ? 10.966 1.462 -4.541 1.00 98.44 76 TRP A C 1
ATOM 595 O O . TRP A 1 76 ? 11.700 1.189 -5.486 1.00 98.44 76 TRP A O 1
ATOM 605 N N . LEU A 1 77 ? 9.973 2.349 -4.646 1.00 98.44 77 LEU A N 1
ATOM 606 C CA . LEU A 1 77 ? 9.671 3.071 -5.888 1.00 98.44 77 LEU A CA 1
ATOM 607 C C . LEU A 1 77 ? 10.857 3.923 -6.353 1.00 98.44 77 LEU A C 1
ATOM 609 O O . LEU A 1 77 ? 11.227 3.870 -7.526 1.00 98.44 77 LEU A O 1
ATOM 613 N N . ASP A 1 78 ? 11.498 4.637 -5.427 1.00 98.06 78 ASP A N 1
ATOM 614 C CA . ASP A 1 78 ? 12.635 5.513 -5.719 1.00 98.06 78 ASP A CA 1
ATOM 615 C C . ASP A 1 78 ? 13.864 4.721 -6.196 1.00 98.06 78 ASP A C 1
ATOM 617 O O . ASP A 1 78 ? 14.579 5.145 -7.106 1.00 98.06 78 ASP A O 1
ATOM 621 N N . LYS A 1 79 ? 14.104 3.539 -5.613 1.00 98.00 79 LYS A N 1
ATOM 622 C CA . LYS A 1 79 ? 15.214 2.647 -5.998 1.00 98.00 79 LYS A CA 1
ATOM 623 C C . LYS A 1 79 ? 14.946 1.867 -7.283 1.00 98.00 79 LYS A C 1
ATOM 625 O O . LYS A 1 79 ? 15.898 1.390 -7.897 1.00 98.00 79 LYS A O 1
ATOM 630 N N . ASN A 1 80 ? 13.685 1.735 -7.694 1.00 97.44 80 ASN A N 1
ATOM 631 C CA . ASN A 1 80 ? 13.277 0.889 -8.815 1.00 97.44 80 ASN A CA 1
ATOM 632 C C . ASN A 1 80 ? 12.526 1.671 -9.915 1.00 97.44 80 ASN A C 1
ATOM 634 O O . ASN A 1 80 ? 11.423 1.280 -10.314 1.00 97.44 80 ASN A O 1
ATOM 638 N N . PRO A 1 81 ? 13.117 2.737 -10.494 1.00 96.69 81 PRO A N 1
ATOM 639 C CA . PRO A 1 81 ? 12.437 3.562 -11.495 1.00 96.69 81 PRO A CA 1
ATOM 640 C C . PRO A 1 81 ? 12.104 2.793 -12.784 1.00 96.69 81 PRO A C 1
ATOM 642 O O . PRO A 1 81 ? 11.166 3.157 -13.494 1.00 96.69 81 PRO A O 1
ATOM 645 N N . THR A 1 82 ? 12.842 1.721 -13.084 1.00 97.00 82 THR A N 1
ATOM 646 C CA . THR A 1 82 ? 12.663 0.881 -14.279 1.00 97.00 82 THR A CA 1
ATOM 647 C C . THR A 1 82 ? 12.045 -0.486 -13.975 1.00 97.00 82 THR A C 1
ATOM 649 O O . THR A 1 82 ? 12.102 -1.369 -14.830 1.00 97.00 82 THR A O 1
ATOM 652 N N . ALA A 1 83 ? 11.489 -0.697 -12.773 1.00 96.94 83 ALA A N 1
ATOM 653 C CA . ALA A 1 83 ? 10.725 -1.910 -12.482 1.00 96.94 83 ALA A CA 1
ATOM 654 C C . ALA A 1 83 ? 9.509 -2.044 -13.408 1.00 96.94 83 ALA A C 1
ATOM 656 O O . ALA A 1 83 ? 9.098 -1.091 -14.079 1.00 96.94 83 ALA A O 1
ATOM 657 N N . SER A 1 84 ? 8.934 -3.249 -13.445 1.00 97.69 84 SER A N 1
ATOM 658 C CA . SER A 1 84 ? 7.792 -3.529 -14.307 1.00 97.69 84 SER A CA 1
ATOM 659 C C . SER A 1 84 ? 6.637 -2.551 -14.018 1.00 97.69 84 SER A C 1
ATOM 661 O O . SER A 1 84 ? 6.402 -2.195 -12.858 1.00 97.69 84 SER A O 1
ATOM 663 N N . PRO A 1 85 ? 5.880 -2.115 -15.044 1.00 96.94 85 PRO A N 1
ATOM 664 C CA . PRO A 1 85 ? 4.731 -1.238 -14.826 1.00 96.94 85 PRO A CA 1
ATOM 665 C C . PRO A 1 85 ? 3.698 -1.829 -13.857 1.00 96.94 85 PRO A C 1
ATOM 667 O O . PRO A 1 85 ? 3.065 -1.081 -13.119 1.00 96.94 85 PRO A O 1
ATOM 670 N N . GLY A 1 86 ? 3.552 -3.160 -13.835 1.00 97.25 86 GLY A N 1
ATOM 671 C CA . GLY A 1 86 ? 2.665 -3.865 -12.907 1.00 97.25 86 GLY A CA 1
ATOM 672 C C . GLY A 1 86 ? 3.113 -3.736 -11.451 1.00 97.25 86 GLY A C 1
ATOM 673 O O . GLY A 1 86 ? 2.320 -3.318 -10.610 1.00 97.25 86 GLY A O 1
ATOM 674 N N . ASP A 1 87 ? 4.389 -4.003 -11.166 1.00 97.62 87 ASP A N 1
ATOM 675 C CA . ASP A 1 87 ? 4.941 -3.899 -9.808 1.00 97.62 87 ASP A CA 1
ATOM 676 C C . ASP A 1 87 ? 4.897 -2.460 -9.299 1.00 97.62 87 ASP A C 1
ATOM 678 O O . ASP A 1 87 ? 4.489 -2.198 -8.167 1.00 97.62 87 ASP A O 1
ATOM 682 N N . ARG A 1 88 ? 5.246 -1.503 -10.164 1.00 98.00 88 ARG A N 1
ATOM 683 C CA . ARG A 1 88 ? 5.156 -0.080 -9.832 1.00 98.00 88 ARG A CA 1
ATOM 684 C C . ARG A 1 88 ? 3.723 0.345 -9.531 1.00 98.00 88 ARG A C 1
ATOM 686 O O . ARG A 1 88 ? 3.489 0.960 -8.495 1.00 98.00 88 ARG A O 1
ATOM 693 N N . ALA A 1 89 ? 2.760 -0.042 -10.367 1.00 97.12 89 ALA A N 1
ATOM 694 C CA . ALA A 1 89 ? 1.353 0.264 -10.130 1.00 97.12 89 ALA A CA 1
ATOM 695 C C . ALA A 1 89 ? 0.826 -0.385 -8.840 1.00 97.12 89 ALA A C 1
ATOM 697 O O . ALA A 1 89 ? 0.040 0.231 -8.119 1.00 97.12 89 ALA A O 1
ATOM 698 N N . ALA A 1 90 ? 1.251 -1.610 -8.518 1.00 97.44 90 ALA A N 1
ATOM 699 C CA . ALA A 1 90 ? 0.903 -2.260 -7.259 1.00 97.44 90 ALA A CA 1
ATOM 700 C C . ALA A 1 90 ? 1.455 -1.476 -6.058 1.00 97.44 90 ALA A C 1
ATOM 702 O O . ALA A 1 90 ? 0.696 -1.132 -5.151 1.00 97.44 90 ALA A O 1
ATOM 703 N N . ALA A 1 91 ? 2.747 -1.137 -6.078 1.00 97.88 91 ALA A N 1
ATOM 704 C CA . ALA A 1 91 ? 3.398 -0.374 -5.018 1.00 97.88 91 ALA A CA 1
ATOM 705 C C . ALA A 1 91 ? 2.765 1.015 -4.825 1.00 97.88 91 ALA A C 1
ATOM 707 O O . ALA A 1 91 ? 2.444 1.385 -3.698 1.00 97.88 91 ALA A O 1
ATOM 708 N N . GLU A 1 92 ? 2.516 1.753 -5.911 1.00 97.81 92 GLU A N 1
ATOM 709 C CA . GLU A 1 92 ? 1.889 3.082 -5.889 1.00 97.81 92 GLU A CA 1
ATOM 710 C C . GLU A 1 92 ? 0.462 3.032 -5.318 1.00 97.81 92 GLU A C 1
ATOM 712 O O . GLU A 1 92 ? 0.093 3.858 -4.482 1.00 97.81 92 GLU A O 1
ATOM 717 N N . ASN A 1 93 ? -0.345 2.040 -5.712 1.00 97.12 93 ASN A N 1
ATOM 718 C CA . ASN A 1 93 ? -1.715 1.915 -5.209 1.00 97.12 93 ASN A CA 1
ATOM 719 C C . ASN A 1 93 ? -1.768 1.537 -3.727 1.00 97.12 93 ASN A C 1
ATOM 721 O O . ASN A 1 93 ? -2.585 2.095 -2.995 1.00 97.12 93 ASN A O 1
ATOM 725 N N . VAL A 1 94 ? -0.900 0.628 -3.276 1.00 97.38 94 VAL A N 1
ATOM 726 C CA . VAL A 1 94 ? -0.822 0.252 -1.856 1.00 97.38 94 VAL A CA 1
ATOM 727 C C . VAL A 1 94 ? -0.272 1.404 -1.015 1.00 97.38 94 VAL A C 1
ATOM 729 O O . VAL A 1 94 ? -0.793 1.668 0.067 1.00 97.38 94 VAL A O 1
ATOM 732 N N . LEU A 1 95 ? 0.730 2.131 -1.517 1.00 97.56 95 LEU A N 1
ATOM 733 C CA . LEU A 1 95 ? 1.274 3.317 -0.857 1.00 97.56 95 LEU A CA 1
ATOM 734 C C . LEU A 1 95 ? 0.185 4.371 -0.635 1.00 97.56 95 LEU A C 1
ATOM 736 O O . LEU A 1 95 ? 0.009 4.844 0.488 1.00 97.56 95 LEU A O 1
ATOM 740 N N . GLN A 1 96 ? -0.578 4.690 -1.682 1.00 96.62 96 GLN A N 1
ATOM 741 C CA . GLN A 1 96 ? -1.664 5.660 -1.580 1.00 96.62 96 GLN A CA 1
ATOM 742 C C . GLN A 1 96 ? -2.761 5.182 -0.619 1.00 96.62 96 GLN A C 1
ATOM 744 O O . GLN A 1 96 ? -3.271 5.973 0.171 1.00 96.62 96 GLN A O 1
ATOM 749 N N . ASP A 1 97 ? -3.108 3.891 -0.633 1.00 96.44 97 ASP A N 1
ATOM 750 C CA . ASP A 1 97 ? -4.102 3.334 0.291 1.00 96.44 97 ASP A CA 1
ATOM 751 C C . ASP A 1 97 ? -3.666 3.470 1.762 1.00 96.44 97 ASP A C 1
ATOM 753 O O . ASP A 1 97 ? -4.464 3.884 2.609 1.00 96.44 97 ASP A O 1
ATOM 757 N N . LEU A 1 98 ? -2.389 3.200 2.065 1.00 96.19 98 LEU A N 1
ATOM 758 C CA . LEU A 1 98 ? -1.820 3.381 3.406 1.00 96.19 98 LEU A CA 1
ATOM 759 C C . LEU A 1 98 ? -1.817 4.852 3.836 1.00 96.19 98 LEU A C 1
ATOM 761 O O . LEU A 1 98 ? -2.221 5.155 4.960 1.00 96.19 98 LEU A O 1
ATOM 765 N N . GLN A 1 99 ? -1.404 5.768 2.957 1.00 95.81 99 GLN A N 1
ATOM 766 C CA . GLN A 1 99 ? -1.411 7.207 3.243 1.00 95.81 99 GLN A CA 1
ATOM 767 C C . GLN A 1 99 ? -2.831 7.709 3.528 1.00 95.81 99 GLN A C 1
ATOM 769 O O . GLN A 1 99 ? -3.054 8.380 4.538 1.00 95.81 99 GLN A O 1
ATOM 774 N N . ASN A 1 100 ? -3.802 7.285 2.714 1.00 94.38 100 ASN A N 1
ATOM 775 C CA . ASN A 1 100 ? -5.216 7.593 2.906 1.00 94.38 100 ASN A CA 1
ATOM 776 C C . ASN A 1 100 ? -5.741 7.052 4.242 1.00 94.38 100 ASN A C 1
ATOM 778 O O . ASN A 1 100 ? -6.461 7.748 4.959 1.00 94.38 100 ASN A O 1
ATOM 782 N N . ALA A 1 101 ? -5.379 5.818 4.604 1.00 93.50 101 ALA A N 1
ATOM 783 C CA . ALA A 1 101 ? -5.766 5.219 5.880 1.00 93.50 101 ALA A CA 1
ATOM 784 C C . ALA A 1 101 ? -5.179 5.963 7.090 1.00 93.50 101 ALA A C 1
ATOM 786 O O . ALA A 1 101 ? -5.853 6.095 8.107 1.00 93.50 101 ALA A O 1
ATOM 787 N N . LEU A 1 102 ? -3.957 6.487 6.971 1.00 93.50 102 LEU A N 1
ATOM 788 C CA . LEU A 1 102 ? -3.288 7.283 8.006 1.00 93.50 102 LEU A CA 1
ATOM 789 C C . LEU A 1 102 ? -3.806 8.730 8.110 1.00 93.50 102 LEU A C 1
ATOM 791 O O . LEU A 1 102 ? -3.345 9.479 8.971 1.00 93.50 102 LEU A O 1
ATOM 795 N N . GLY A 1 103 ? -4.761 9.127 7.265 1.00 85.81 103 GLY A N 1
ATOM 796 C CA . GL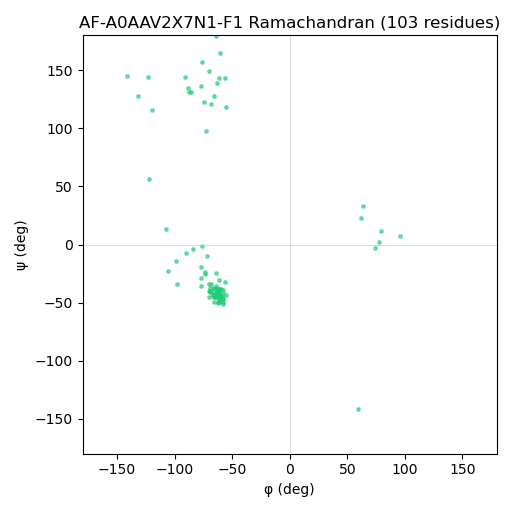Y A 1 103 ? -5.359 10.463 7.272 1.00 85.81 103 GLY A CA 1
ATOM 797 C C . GLY A 1 103 ? -4.740 11.453 6.283 1.00 85.81 103 GLY A C 1
ATOM 798 O O . GLY A 1 103 ? -5.110 12.627 6.309 1.00 85.81 103 GLY A O 1
ATOM 799 N N . GLY A 1 104 ? -3.841 11.006 5.400 1.00 69.56 104 GLY A N 1
ATOM 800 C CA . GLY A 1 104 ? -3.417 11.775 4.231 1.00 69.56 104 GLY A CA 1
ATOM 801 C C . GLY A 1 104 ? -4.546 11.795 3.204 1.00 69.56 104 GLY A C 1
ATOM 802 O O . GLY A 1 104 ? -4.747 10.811 2.512 1.00 69.56 104 GLY A O 1
ATOM 803 N N . LYS A 1 105 ? -5.339 12.866 3.167 1.00 53.16 105 LYS A N 1
ATOM 804 C CA . LYS A 1 105 ? -6.381 13.065 2.146 1.00 53.16 105 LYS A CA 1
ATOM 805 C C . LYS A 1 105 ? -5.813 13.636 0.858 1.00 53.16 105 LYS A C 1
ATOM 807 O O . LYS A 1 105 ? -4.884 14.466 0.966 1.00 53.16 105 LYS A O 1
#

Mean predicted aligned error: 3.95 Å

Radius of gyr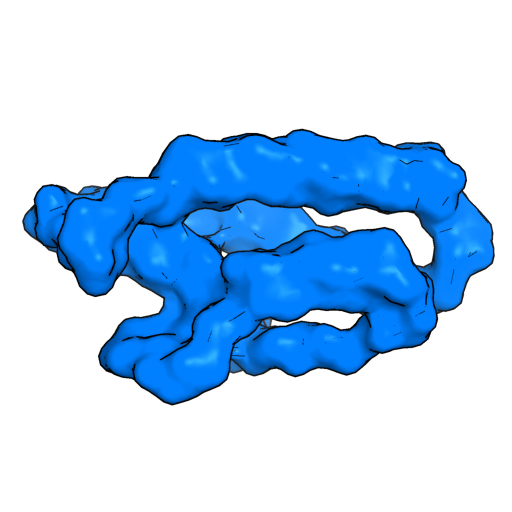ation: 13.29 Å; Cα contacts (8 Å, |Δi|>4): 111; chains: 1; bounding box: 31×30×34 Å

Sequence (105 aa):
MQHERYKDELRQKMGKPDVTDSNLKNIIDDLYRPNAKVGSGSTADAVRYELATGEKVGGRGHVLKAQDYTRALQDWLDKNPTASPGDRAAAENVLQDLQNALGGK

Organism: Shigella sonnei (NCBI:txid624)

Foldseek 3Di:
DVVVVVLLVVLQQDAQADDDDPLLVVLSPVQADPPAPFHNRGLLRQLLCCVVPVDHRVPDHSLVVLVVSLVVLVVVCVVCVPPDPRSNVSSVSSSVSSCVSNPND

pLDDT: mean 90.48, std 9.08, range [53.16, 98.44]